Protein AF-A0A660SDP8-F1 (afdb_monomer)

Sequence (104 aa):
MKTEQFLGNRFAFTAILFFIIITFSTATLQAEEPSSLNIWITSDIEGYLVGCDCPSGASAGLSAVAAALEGIKGVEDLLLDAGGFREPLRSDPLLEGFMDKAAA

pLDDT: mean 70.74, std 12.59, range [42.47, 89.44]

Structure (mmCIF, N/CA/C/O backbone):
data_AF-A0A660SDP8-F1
#
_entry.id   AF-A0A660SDP8-F1
#
loop_
_atom_site.group_PDB
_atom_site.id
_atom_site.type_symbol
_atom_site.label_atom_id
_atom_site.label_alt_id
_atom_site.label_comp_id
_atom_site.label_asym_id
_atom_site.label_entity_id
_atom_site.label_seq_id
_atom_site.pdbx_PDB_ins_code
_atom_site.Cartn_x
_atom_site.Cartn_y
_atom_site.Cartn_z
_atom_site.occupancy
_atom_site.B_iso_or_equiv
_atom_site.auth_seq_id
_atom_site.auth_comp_id
_atom_site.auth_asym_id
_atom_site.auth_atom_id
_atom_site.pdbx_PDB_model_num
ATOM 1 N N . MET A 1 1 ? -44.096 1.519 63.267 1.00 55.12 1 MET A N 1
ATOM 2 C CA . MET A 1 1 ? -44.072 0.581 62.118 1.00 55.12 1 MET A CA 1
ATOM 3 C C . MET A 1 1 ? -44.013 1.249 60.742 1.00 55.12 1 MET A C 1
ATOM 5 O O . MET A 1 1 ? -43.272 0.750 59.915 1.00 55.12 1 MET A O 1
ATOM 9 N N . LYS A 1 2 ? -44.714 2.360 60.454 1.00 61.38 2 LYS A N 1
ATOM 10 C CA . LYS A 1 2 ? -44.693 2.971 59.101 1.00 61.38 2 LYS A CA 1
ATOM 11 C C . LYS A 1 2 ? -43.405 3.740 58.742 1.00 61.38 2 LYS A C 1
ATOM 13 O O . LYS A 1 2 ? -43.070 3.850 57.570 1.00 61.38 2 LYS A O 1
ATOM 18 N N . THR A 1 3 ? -42.678 4.261 59.730 1.00 58.84 3 THR A N 1
ATOM 19 C CA . THR A 1 3 ? -41.512 5.141 59.520 1.00 58.84 3 THR A CA 1
ATOM 20 C C . THR A 1 3 ? -40.264 4.396 59.040 1.00 58.84 3 THR A C 1
ATOM 22 O O . THR A 1 3 ? -39.557 4.892 58.170 1.00 58.84 3 THR A O 1
ATOM 25 N N . GLU A 1 4 ? -40.021 3.183 59.543 1.00 64.75 4 GLU A N 1
ATOM 26 C CA . GLU A 1 4 ? -38.851 2.377 59.160 1.00 64.75 4 GLU A CA 1
ATOM 27 C C . GLU A 1 4 ? -38.979 1.795 57.747 1.00 64.75 4 GLU A C 1
ATOM 29 O O . GLU A 1 4 ? -38.016 1.814 56.985 1.00 64.75 4 GLU A O 1
ATOM 34 N N . GLN A 1 5 ? -40.188 1.387 57.344 1.00 64.25 5 GLN A N 1
ATOM 35 C CA . GLN A 1 5 ? -40.474 0.999 55.956 1.00 64.25 5 GLN A CA 1
ATOM 36 C C . GLN A 1 5 ? -40.292 2.165 54.976 1.00 64.25 5 GLN A C 1
ATOM 38 O O . GLN A 1 5 ? -39.803 1.973 53.865 1.00 64.25 5 GLN A O 1
ATOM 43 N N . PHE A 1 6 ? -40.650 3.387 55.382 1.00 63.25 6 PHE A N 1
ATOM 44 C CA . PHE A 1 6 ? -40.481 4.572 54.544 1.00 63.25 6 PHE A CA 1
ATOM 45 C C . PHE A 1 6 ? -39.002 4.946 54.360 1.00 63.25 6 PHE A C 1
ATOM 47 O O . PHE A 1 6 ? -38.589 5.289 53.252 1.00 63.25 6 PHE A O 1
ATOM 54 N N . LEU A 1 7 ? -38.188 4.838 55.419 1.00 62.19 7 LEU A N 1
ATOM 55 C CA . LEU A 1 7 ? -36.737 5.026 55.319 1.00 62.19 7 LEU A CA 1
ATOM 56 C C . LEU A 1 7 ? -36.078 3.9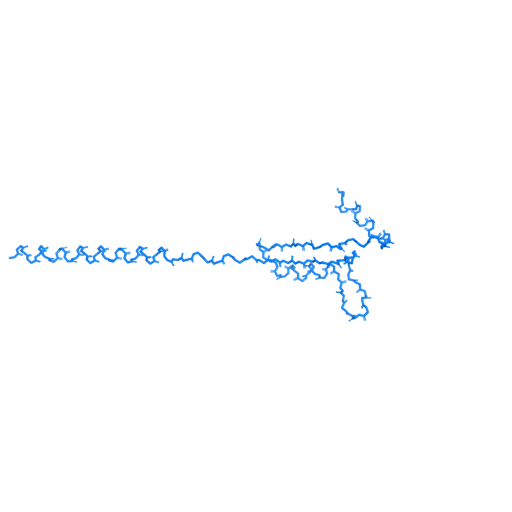33 54.467 1.00 62.19 7 LEU A C 1
ATOM 58 O O . LEU A 1 7 ? -35.280 4.259 53.591 1.00 62.19 7 LEU A O 1
ATOM 62 N N . GLY A 1 8 ? -36.446 2.664 54.668 1.00 70.19 8 GLY A N 1
ATOM 63 C CA . GLY A 1 8 ? -35.919 1.539 53.890 1.00 70.19 8 GLY A CA 1
ATOM 64 C C . GLY A 1 8 ? -36.186 1.677 52.389 1.00 70.19 8 GLY A C 1
ATOM 65 O O . GLY A 1 8 ? -35.271 1.519 51.583 1.00 70.19 8 GLY A O 1
ATOM 66 N N . ASN A 1 9 ? -37.400 2.085 52.007 1.00 73.81 9 ASN A N 1
ATOM 67 C CA . ASN A 1 9 ? -37.743 2.319 50.601 1.00 73.81 9 ASN A CA 1
ATOM 68 C C . ASN A 1 9 ? -36.954 3.479 49.978 1.00 73.81 9 ASN A C 1
ATOM 70 O O . ASN A 1 9 ? -36.594 3.409 48.805 1.00 73.81 9 ASN A O 1
ATOM 74 N N . ARG A 1 10 ? -36.656 4.538 50.743 1.00 73.75 10 ARG A N 1
ATOM 75 C CA . ARG A 1 10 ? -35.842 5.661 50.253 1.00 73.75 10 ARG A CA 1
ATOM 76 C C . ARG A 1 10 ? -34.389 5.263 50.023 1.00 73.75 10 ARG A C 1
ATOM 78 O O . ARG A 1 10 ? -33.838 5.638 48.995 1.00 73.75 10 ARG A O 1
ATOM 85 N N . PHE A 1 11 ? -33.809 4.481 50.932 1.00 77.31 11 PHE A N 1
ATOM 86 C CA . PHE A 1 11 ? -32.457 3.938 50.776 1.00 77.31 11 PHE A CA 1
ATOM 87 C C . PHE A 1 11 ? -32.351 2.950 49.611 1.00 77.31 11 PHE A C 1
ATOM 89 O O . PHE A 1 11 ? -31.385 2.994 48.854 1.00 77.31 11 PHE A O 1
ATOM 96 N N . ALA A 1 12 ? -33.352 2.086 49.430 1.00 79.38 12 ALA A N 1
ATOM 97 C CA . ALA A 1 12 ? -33.393 1.174 48.292 1.00 79.38 12 ALA A CA 1
ATOM 98 C C . ALA A 1 12 ? -33.470 1.944 46.965 1.00 79.38 12 ALA A C 1
ATOM 100 O O . ALA A 1 12 ? -32.742 1.635 46.026 1.00 79.38 12 ALA A O 1
ATOM 101 N N . PHE A 1 13 ? -34.298 2.990 46.900 1.00 83.38 13 PHE A N 1
ATOM 102 C CA . PHE A 1 13 ? -34.446 3.803 45.696 1.00 83.38 13 PHE A CA 1
ATOM 103 C C . PHE A 1 13 ? -33.160 4.555 45.331 1.00 83.38 13 PHE A C 1
ATOM 105 O O . PHE A 1 13 ? -32.760 4.559 44.168 1.00 83.38 13 PHE A O 1
ATOM 112 N N . THR A 1 14 ? -32.476 5.156 46.310 1.00 83.69 14 THR A N 1
ATOM 113 C CA . THR A 1 14 ? -31.195 5.834 46.061 1.00 83.69 14 THR A CA 1
ATOM 114 C C . THR A 1 14 ? -30.092 4.859 45.664 1.00 83.69 14 THR A C 1
ATOM 116 O O . THR A 1 14 ? -29.314 5.175 44.767 1.00 83.69 14 THR A O 1
ATOM 119 N N . ALA A 1 15 ? -30.046 3.665 46.262 1.00 83.44 15 ALA A N 1
ATOM 120 C CA . ALA A 1 15 ? -29.089 2.627 45.884 1.00 83.44 15 ALA A CA 1
ATOM 121 C C . ALA A 1 15 ? -29.308 2.133 44.445 1.00 83.44 15 ALA A C 1
ATOM 123 O O . ALA A 1 15 ? -28.346 2.002 43.690 1.00 83.44 15 ALA A O 1
ATOM 124 N N . ILE A 1 16 ? -30.565 1.921 44.041 1.00 87.25 16 ILE A N 1
ATOM 125 C CA . ILE A 1 16 ? -30.918 1.530 42.669 1.00 87.25 16 ILE A CA 1
ATOM 126 C C . ILE A 1 16 ? -30.518 2.629 41.681 1.00 87.25 16 ILE A C 1
ATOM 128 O O . ILE A 1 16 ? -29.880 2.343 40.671 1.00 87.25 16 ILE A O 1
ATOM 132 N N . LEU A 1 17 ? -30.841 3.888 41.985 1.00 87.38 17 LEU A N 1
ATOM 133 C CA . LEU A 1 17 ? -30.498 5.018 41.122 1.00 87.38 17 LEU A CA 1
ATOM 134 C C . LEU A 1 17 ? -28.979 5.153 40.946 1.00 87.38 17 LEU A C 1
ATOM 136 O O . LEU A 1 17 ? -28.500 5.355 39.834 1.00 87.38 17 LEU A O 1
ATOM 140 N N . PHE A 1 18 ? -28.221 4.991 42.029 1.00 86.50 18 PHE A N 1
ATOM 141 C CA . PHE A 1 18 ? -26.762 5.012 41.996 1.00 86.50 18 PHE A CA 1
ATOM 142 C C . PHE A 1 18 ? -26.190 3.877 41.137 1.00 86.50 18 PHE A C 1
ATOM 144 O O . PHE A 1 18 ? -25.305 4.116 40.317 1.00 86.50 18 PHE A O 1
ATOM 151 N N . PHE A 1 19 ? -26.741 2.666 41.256 1.00 85.12 19 PHE A N 1
ATOM 152 C CA . PHE A 1 19 ? -26.352 1.530 40.418 1.00 85.12 19 PHE A CA 1
ATOM 153 C C . PHE A 1 19 ? -26.620 1.780 38.933 1.00 85.12 19 PHE A C 1
ATOM 155 O O . PHE A 1 19 ? -25.753 1.481 38.111 1.00 85.12 19 PHE A O 1
ATOM 162 N N . ILE A 1 20 ? -27.780 2.352 38.592 1.00 85.31 20 ILE A N 1
ATOM 163 C CA . ILE A 1 20 ? -28.138 2.716 37.212 1.00 85.31 20 ILE A CA 1
ATOM 164 C C . ILE A 1 20 ? -27.149 3.747 36.663 1.00 85.31 20 ILE A C 1
ATOM 166 O O . ILE A 1 20 ? -26.641 3.572 35.561 1.00 85.31 20 ILE A O 1
ATOM 170 N N . ILE A 1 21 ? -26.831 4.793 37.433 1.00 84.25 21 ILE A N 1
ATOM 171 C CA . ILE A 1 21 ? -25.882 5.829 37.004 1.00 84.25 21 ILE A CA 1
ATOM 172 C C . ILE A 1 21 ? -24.503 5.216 36.749 1.00 84.25 21 ILE A C 1
ATOM 174 O O . ILE A 1 21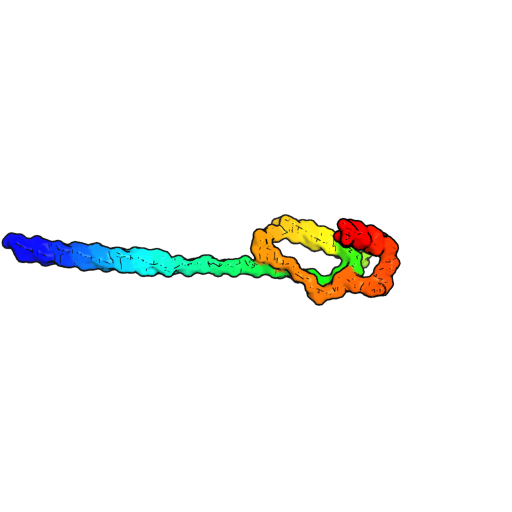 ? -23.941 5.445 35.684 1.00 84.25 21 ILE A O 1
ATOM 178 N N . ILE A 1 22 ? -23.984 4.394 37.669 1.00 80.12 22 ILE A N 1
ATOM 179 C CA . ILE A 1 22 ? -22.676 3.747 37.491 1.00 80.12 22 ILE A CA 1
ATOM 180 C C . ILE A 1 22 ? -22.666 2.856 36.250 1.00 80.12 22 ILE A C 1
ATOM 182 O O . ILE A 1 22 ? -21.747 2.967 35.445 1.00 80.12 22 ILE A O 1
ATOM 186 N N . THR A 1 23 ? -23.673 1.996 36.077 1.00 76.94 23 THR A N 1
ATOM 187 C CA . THR A 1 23 ? -23.724 1.071 34.930 1.00 76.94 23 THR A CA 1
ATOM 188 C C . THR A 1 23 ? -23.871 1.798 33.597 1.00 76.94 23 THR A C 1
ATOM 190 O O . THR A 1 23 ? -23.216 1.415 32.631 1.00 76.94 23 THR A O 1
ATOM 193 N N . PHE A 1 24 ? -24.658 2.875 33.533 1.00 69.88 24 PHE A N 1
ATOM 194 C CA . PHE A 1 24 ? -24.731 3.705 32.329 1.00 69.88 24 PHE A CA 1
ATOM 195 C C . PHE A 1 24 ? -23.426 4.465 32.071 1.00 69.88 24 PHE A C 1
ATOM 197 O O . PHE A 1 24 ? -22.967 4.505 30.934 1.00 69.88 24 PHE A O 1
ATOM 204 N N . SER A 1 25 ? -22.798 5.030 33.108 1.00 67.25 25 SER A N 1
ATOM 205 C CA . SER A 1 25 ? -21.529 5.757 32.969 1.00 67.25 25 SER A CA 1
ATOM 206 C C . SER A 1 25 ? -20.380 4.857 32.512 1.00 67.25 25 SER A C 1
ATOM 208 O O . SER A 1 25 ? -19.562 5.287 31.700 1.00 67.25 25 SER A O 1
ATOM 210 N N . THR A 1 26 ? -20.309 3.609 32.982 1.00 63.41 26 THR A N 1
ATOM 211 C CA . THR A 1 26 ? -19.271 2.668 32.534 1.00 63.41 26 THR A CA 1
ATOM 212 C C . THR A 1 26 ? -19.547 2.114 31.138 1.00 63.41 26 THR A C 1
ATOM 214 O O . THR A 1 26 ? -18.598 1.907 30.389 1.00 63.41 26 THR A O 1
ATOM 217 N N . ALA A 1 27 ? -20.815 1.945 30.745 1.00 61.22 27 ALA A N 1
ATOM 218 C CA . ALA A 1 27 ? -21.179 1.533 29.387 1.00 61.22 27 ALA A CA 1
ATOM 219 C C . ALA A 1 27 ? -20.802 2.587 28.329 1.00 61.22 27 ALA A C 1
ATOM 221 O O . ALA A 1 27 ? -20.420 2.233 27.219 1.00 61.22 27 ALA A O 1
ATOM 222 N N . THR A 1 28 ? -20.840 3.878 28.677 1.00 59.78 28 THR A N 1
ATOM 223 C CA . THR A 1 28 ? -20.432 4.970 27.771 1.00 59.78 28 THR A CA 1
ATOM 224 C C . THR A 1 28 ? -18.919 5.175 27.663 1.00 59.78 28 THR A C 1
ATOM 226 O O . THR A 1 28 ? -18.480 5.969 26.839 1.00 59.78 28 THR A O 1
ATOM 229 N N . LEU A 1 29 ? -18.114 4.484 28.480 1.00 56.19 29 LEU A N 1
ATOM 230 C CA . LEU A 1 29 ? -16.648 4.581 28.466 1.00 56.19 29 LEU A CA 1
ATOM 231 C C . LEU A 1 29 ? -15.964 3.476 27.648 1.00 56.19 29 LEU A C 1
ATOM 233 O O . LEU A 1 29 ? -14.751 3.295 27.756 1.00 56.19 29 LEU A O 1
ATOM 237 N N . GLN A 1 30 ? -16.706 2.756 26.804 1.00 59.53 30 GLN A N 1
ATOM 238 C CA . GLN A 1 30 ? -16.078 2.017 25.714 1.00 59.53 30 GLN A CA 1
ATOM 239 C C . GLN A 1 30 ? -15.590 3.039 24.686 1.00 59.53 30 GLN A C 1
ATOM 241 O O . GLN A 1 30 ? -16.336 3.465 23.810 1.00 59.53 30 GLN A O 1
ATOM 246 N N . ALA A 1 31 ? -14.347 3.491 24.858 1.00 61.44 31 ALA A N 1
ATOM 247 C CA . ALA A 1 31 ? -13.627 4.176 23.801 1.00 61.44 31 ALA A CA 1
ATOM 248 C C . ALA A 1 31 ? -13.652 3.252 22.581 1.00 61.44 31 ALA A C 1
ATOM 250 O O . ALA A 1 31 ? -13.182 2.117 22.662 1.00 61.44 31 ALA A O 1
ATOM 251 N N . GLU A 1 32 ? -14.277 3.719 21.505 1.00 67.06 32 GLU A N 1
ATOM 252 C CA . GLU A 1 32 ? -14.262 3.040 20.216 1.00 67.06 32 GLU A CA 1
ATOM 253 C C . GLU A 1 32 ? -12.805 2.708 19.879 1.00 67.06 32 GLU A C 1
ATOM 255 O O . GLU A 1 32 ? -11.925 3.563 20.036 1.00 67.06 32 GLU A O 1
ATOM 260 N N . GLU A 1 33 ? -12.526 1.439 19.561 1.00 66.81 33 GLU A N 1
ATOM 261 C CA . GLU A 1 33 ? -11.156 1.002 19.295 1.00 66.81 33 GLU A CA 1
ATOM 262 C C . GLU A 1 33 ? -10.541 1.904 18.216 1.00 66.81 33 GLU A C 1
ATOM 264 O O . GLU A 1 33 ? -11.220 2.247 17.243 1.00 66.81 33 GLU A O 1
ATOM 269 N N . PRO A 1 34 ? -9.276 2.337 18.374 1.00 63.41 34 PRO A N 1
ATOM 270 C CA . PRO A 1 34 ? -8.648 3.190 17.382 1.00 63.41 34 PRO A CA 1
ATOM 271 C C . PRO A 1 34 ? -8.617 2.455 16.040 1.00 63.41 34 PRO A C 1
ATOM 273 O O . PRO A 1 34 ? -7.980 1.410 15.915 1.00 63.41 34 PRO A O 1
ATOM 276 N N . SER A 1 35 ? -9.289 3.013 15.033 1.00 71.44 35 SER A N 1
ATOM 277 C CA . SER A 1 35 ? -9.219 2.514 13.661 1.00 71.44 35 SER A CA 1
ATOM 278 C C . SER A 1 35 ? -7.773 2.607 13.166 1.00 71.44 35 SER A C 1
ATOM 280 O O . SER A 1 35 ? -7.207 3.705 13.097 1.00 71.44 35 SER A O 1
ATOM 282 N N . SER A 1 36 ? -7.155 1.470 12.851 1.00 75.12 36 SER A N 1
ATOM 283 C CA . SER A 1 36 ? -5.804 1.408 12.288 1.00 75.12 36 SER A CA 1
ATOM 284 C C . SER A 1 36 ? -5.852 1.521 10.767 1.00 75.12 36 SER A C 1
ATOM 286 O O . SER A 1 36 ? -6.522 0.721 10.124 1.00 75.12 36 SER A O 1
ATOM 288 N N . LEU A 1 37 ? -5.092 2.453 10.188 1.00 82.25 37 LEU A N 1
ATOM 289 C CA . LEU A 1 37 ? -4.948 2.596 8.739 1.00 82.25 37 LEU A CA 1
ATOM 290 C C . LEU A 1 37 ? -3.555 2.127 8.310 1.00 82.25 37 LEU A C 1
ATOM 292 O O . LEU A 1 37 ? -2.557 2.732 8.705 1.00 82.25 37 LEU A O 1
ATOM 296 N N . ASN A 1 38 ? -3.483 1.093 7.472 1.00 84.81 38 ASN A N 1
ATOM 297 C CA . ASN A 1 38 ? -2.222 0.673 6.861 1.00 84.81 38 ASN A CA 1
ATOM 298 C C . ASN A 1 38 ? -2.033 1.385 5.519 1.00 84.81 38 ASN A C 1
ATOM 300 O O . ASN A 1 38 ? -2.927 1.385 4.670 1.00 84.81 38 ASN A O 1
ATOM 304 N N . ILE A 1 39 ? -0.853 1.972 5.317 1.00 87.38 39 ILE A N 1
ATOM 305 C CA . ILE A 1 39 ? -0.486 2.648 4.071 1.00 87.38 39 ILE A CA 1
ATOM 306 C C . ILE A 1 39 ? 0.761 1.977 3.507 1.00 87.38 39 ILE A C 1
ATOM 308 O O . ILE A 1 39 ? 1.830 2.002 4.116 1.00 87.38 39 ILE A O 1
ATOM 312 N N . TRP A 1 40 ? 0.616 1.408 2.320 1.00 88.12 40 TRP A N 1
ATOM 313 C CA . TRP A 1 40 ? 1.680 0.809 1.533 1.00 88.12 40 TRP A CA 1
ATOM 314 C C . TRP A 1 40 ? 2.126 1.810 0.473 1.00 88.12 40 TRP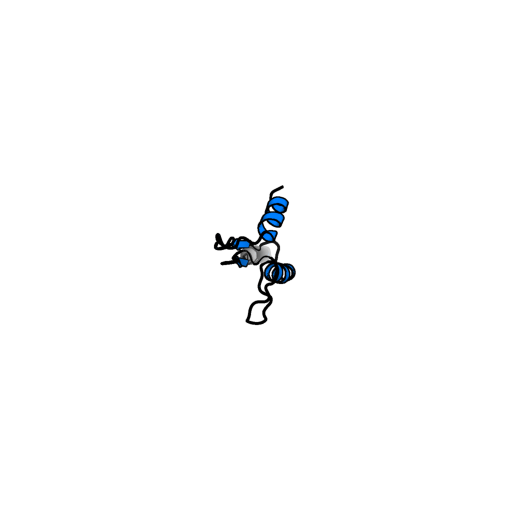 A C 1
ATOM 316 O O . TRP A 1 40 ? 1.288 2.394 -0.213 1.00 88.12 40 TRP A O 1
ATOM 326 N N . ILE A 1 41 ? 3.432 2.026 0.340 1.00 88.69 41 ILE A N 1
ATOM 327 C CA . ILE A 1 41 ? 3.983 3.012 -0.594 1.00 88.69 41 ILE A CA 1
ATOM 328 C C . ILE A 1 41 ? 4.988 2.322 -1.511 1.00 88.69 41 ILE A C 1
ATOM 330 O O . ILE A 1 41 ? 5.931 1.692 -1.031 1.00 88.69 41 ILE A O 1
ATOM 334 N N . THR A 1 42 ? 4.796 2.463 -2.820 1.00 87.94 42 THR A N 1
ATOM 335 C CA . THR A 1 42 ? 5.799 2.152 -3.844 1.00 87.94 42 THR A CA 1
ATOM 336 C C . THR A 1 42 ? 6.465 3.436 -4.327 1.00 87.94 42 THR A C 1
ATOM 338 O O . THR A 1 42 ? 5.859 4.502 -4.297 1.00 87.94 42 THR A O 1
ATOM 341 N N . SER A 1 43 ? 7.722 3.351 -4.747 1.00 86.25 43 SER A N 1
ATOM 342 C CA . SER A 1 43 ? 8.474 4.454 -5.356 1.00 86.25 43 SER A CA 1
ATOM 343 C C . SER A 1 43 ? 9.460 3.867 -6.348 1.00 86.25 43 SER A C 1
ATOM 345 O O . SER A 1 43 ? 9.918 2.741 -6.137 1.00 86.25 43 SER A O 1
ATOM 347 N N . ASP A 1 44 ? 9.780 4.625 -7.396 1.00 83.81 44 ASP A N 1
ATOM 348 C CA . ASP A 1 44 ? 10.876 4.322 -8.324 1.00 83.81 44 ASP A CA 1
ATOM 349 C C . ASP A 1 44 ? 10.773 2.903 -8.905 1.00 83.81 44 ASP A C 1
ATOM 351 O O . ASP A 1 44 ? 11.739 2.148 -8.982 1.00 83.81 44 ASP A O 1
ATOM 355 N N . ILE A 1 45 ? 9.552 2.521 -9.301 1.00 83.81 45 ILE A N 1
ATOM 356 C CA . ILE A 1 45 ? 9.296 1.227 -9.948 1.00 83.81 45 ILE A CA 1
ATOM 357 C C . ILE A 1 45 ? 10.032 1.135 -11.289 1.00 83.81 45 ILE A C 1
ATOM 359 O O . ILE A 1 45 ? 10.351 0.030 -11.714 1.00 83.81 45 ILE A O 1
ATOM 363 N N . GLU A 1 46 ? 10.280 2.259 -11.969 1.00 80.25 46 GLU A N 1
ATOM 364 C CA . GLU A 1 46 ? 11.103 2.365 -13.185 1.00 80.25 46 GLU A CA 1
ATOM 365 C C . GLU A 1 46 ? 10.707 1.377 -14.307 1.00 80.25 46 GLU A C 1
ATOM 367 O O . GLU A 1 46 ? 11.507 0.987 -15.155 1.00 80.25 46 GLU A O 1
ATOM 372 N N . GLY A 1 47 ? 9.440 0.956 -14.346 1.00 77.00 47 GLY A N 1
ATOM 373 C CA . GLY A 1 47 ? 8.946 -0.045 -15.296 1.00 77.00 47 GLY A CA 1
ATOM 374 C C . GLY A 1 47 ? 9.359 -1.496 -15.003 1.00 77.00 47 GLY A C 1
ATOM 375 O O . GLY A 1 47 ? 9.084 -2.372 -15.824 1.00 77.00 47 GLY A O 1
ATOM 376 N N . TYR A 1 48 ? 9.956 -1.799 -13.846 1.00 77.81 48 TYR A N 1
ATOM 377 C CA . TYR A 1 48 ? 10.246 -3.167 -13.398 1.00 77.81 48 TYR A CA 1
ATOM 378 C C . TYR A 1 48 ? 8.969 -3.880 -12.930 1.00 77.81 48 TYR A C 1
ATOM 380 O O . TYR A 1 48 ? 8.733 -4.102 -11.741 1.00 77.81 48 TYR A O 1
ATOM 388 N N . LEU A 1 49 ? 8.105 -4.231 -13.884 1.00 76.94 49 LEU A N 1
ATOM 389 C CA . LEU A 1 49 ? 6.825 -4.888 -13.607 1.00 76.94 49 LEU A CA 1
ATOM 390 C C . LEU A 1 49 ? 6.997 -6.358 -13.211 1.00 76.94 49 LEU A C 1
ATOM 392 O O . LEU A 1 49 ? 6.334 -6.831 -12.290 1.00 76.94 49 LEU A O 1
ATOM 396 N N . VAL A 1 50 ? 7.895 -7.063 -13.899 1.00 72.38 50 VAL A N 1
ATOM 397 C CA . VAL A 1 50 ? 8.238 -8.472 -13.664 1.00 72.38 50 VAL A CA 1
ATOM 398 C C . VAL A 1 50 ? 9.660 -8.530 -13.113 1.00 72.38 50 VAL A C 1
ATOM 400 O O . VAL A 1 50 ? 10.484 -7.690 -13.471 1.00 72.38 50 VAL A O 1
ATOM 403 N N . GLY A 1 51 ? 9.930 -9.496 -12.228 1.00 66.00 51 GLY A N 1
ATOM 404 C CA . GLY A 1 51 ? 11.221 -9.639 -11.552 1.00 66.00 51 GLY A CA 1
ATOM 405 C C . GLY A 1 51 ? 12.417 -9.501 -12.500 1.00 66.00 51 GLY A C 1
ATOM 406 O O . GLY A 1 51 ? 12.520 -10.234 -13.482 1.00 66.00 51 GLY A O 1
ATOM 407 N N . CYS A 1 52 ? 13.310 -8.559 -12.199 1.00 62.84 52 CYS A N 1
ATOM 408 C CA . CYS A 1 52 ? 14.616 -8.453 -12.847 1.00 62.84 52 CYS A CA 1
ATOM 409 C C . CYS A 1 52 ? 15.586 -9.497 -12.283 1.00 62.84 52 CYS A C 1
ATOM 411 O O . CYS A 1 52 ? 15.592 -9.754 -11.076 1.00 62.84 52 CYS A O 1
ATOM 413 N N . ASP A 1 53 ? 16.506 -9.980 -13.124 1.00 61.81 53 ASP A N 1
ATOM 414 C CA . ASP A 1 53 ? 17.801 -10.489 -12.657 1.00 61.81 53 ASP A CA 1
ATOM 415 C C . ASP A 1 53 ? 18.660 -9.293 -12.233 1.00 61.81 53 ASP A C 1
ATOM 417 O O . ASP A 1 53 ? 19.568 -8.836 -12.931 1.00 61.81 53 ASP A O 1
ATOM 421 N N . CYS A 1 54 ? 18.305 -8.710 -11.093 1.00 60.66 54 CYS A N 1
ATOM 422 C CA . CYS A 1 54 ? 19.061 -7.619 -10.521 1.00 60.66 54 CYS A CA 1
ATOM 423 C C . CYS A 1 54 ? 20.392 -8.159 -9.942 1.00 60.66 54 CYS A C 1
ATOM 425 O O . CYS A 1 54 ? 20.411 -9.244 -9.353 1.00 60.66 54 CYS A O 1
ATOM 427 N N . PRO A 1 55 ? 21.521 -7.426 -10.072 1.00 55.88 55 PRO A N 1
ATOM 428 C CA . PRO A 1 55 ? 22.862 -7.924 -9.726 1.00 55.88 55 PRO A CA 1
ATOM 429 C C . PRO A 1 55 ? 23.030 -8.403 -8.274 1.00 55.88 55 PRO A C 1
ATOM 431 O O . PRO A 1 55 ? 23.990 -9.099 -7.955 1.00 55.88 55 PRO A O 1
ATOM 434 N N . SER A 1 56 ? 22.113 -8.021 -7.384 1.00 59.81 56 SER A N 1
ATOM 435 C CA . SER A 1 56 ? 22.077 -8.408 -5.973 1.00 59.81 56 SER A CA 1
ATOM 436 C C . SER A 1 56 ? 21.357 -9.738 -5.697 1.00 59.81 56 SER A C 1
ATOM 438 O O . SER A 1 56 ? 21.267 -10.134 -4.537 1.00 59.81 56 SER A O 1
ATOM 440 N N . GLY A 1 57 ? 20.840 -10.436 -6.715 1.00 50.31 57 GLY A N 1
ATOM 441 C CA . GLY A 1 57 ? 20.186 -11.745 -6.564 1.00 50.31 57 GLY A CA 1
ATOM 442 C C . GLY A 1 57 ? 18.795 -11.709 -5.916 1.00 50.31 57 GLY A C 1
ATOM 443 O O . GLY A 1 57 ? 18.192 -12.759 -5.708 1.00 50.31 57 GLY A O 1
ATOM 444 N N . ALA A 1 58 ? 18.266 -10.523 -5.609 1.00 57.00 58 ALA A N 1
ATOM 445 C CA . ALA A 1 58 ? 16.868 -10.347 -5.244 1.00 57.00 58 ALA A CA 1
ATOM 446 C C . ALA A 1 58 ? 16.055 -10.136 -6.527 1.00 57.00 58 ALA A C 1
ATOM 448 O O . ALA A 1 58 ? 16.320 -9.186 -7.264 1.00 57.00 58 ALA A O 1
ATOM 449 N N . SER A 1 59 ? 15.059 -10.989 -6.791 1.00 57.41 59 SER A N 1
ATOM 450 C CA . SER A 1 59 ? 14.067 -10.690 -7.825 1.00 57.41 59 SER A CA 1
ATOM 451 C C . SER A 1 59 ? 13.264 -9.472 -7.363 1.00 57.41 59 SER A C 1
ATOM 453 O O . SER A 1 59 ? 12.376 -9.587 -6.515 1.00 57.41 59 SER A O 1
ATOM 455 N N . ALA A 1 60 ? 13.620 -8.295 -7.863 1.00 66.62 60 ALA A N 1
ATOM 456 C CA . ALA A 1 60 ? 12.949 -7.045 -7.548 1.00 66.62 60 ALA A CA 1
ATOM 457 C C . ALA A 1 60 ? 11.995 -6.693 -8.695 1.00 66.62 60 ALA A C 1
ATOM 459 O O . ALA A 1 60 ? 12.346 -6.800 -9.869 1.00 66.62 60 ALA A O 1
ATOM 460 N N . GLY A 1 61 ? 10.756 -6.347 -8.359 1.00 75.69 61 GLY A N 1
ATOM 461 C CA . GLY A 1 61 ? 9.746 -5.960 -9.335 1.00 75.69 61 GLY A CA 1
ATOM 462 C C . GLY A 1 61 ? 8.370 -5.827 -8.702 1.00 75.69 61 GLY A C 1
ATOM 463 O O . GLY A 1 61 ? 8.091 -6.427 -7.657 1.00 75.69 61 GLY A O 1
ATOM 464 N N . LEU A 1 62 ? 7.498 -5.054 -9.344 1.00 81.19 62 LEU A N 1
ATOM 465 C CA . LEU A 1 62 ? 6.156 -4.776 -8.838 1.00 81.19 62 LEU A CA 1
ATOM 466 C C . LEU A 1 62 ? 5.340 -6.061 -8.633 1.00 81.19 62 LEU A C 1
ATOM 468 O O . LEU A 1 62 ? 4.581 -6.144 -7.673 1.00 81.19 62 LEU A O 1
ATOM 472 N N . SER A 1 63 ? 5.543 -7.096 -9.457 1.00 80.50 63 SER A N 1
ATOM 473 C CA . SER A 1 63 ? 4.896 -8.405 -9.287 1.00 80.50 63 SER A CA 1
ATOM 474 C C . SER A 1 63 ? 5.260 -9.098 -7.969 1.00 80.50 63 SER A C 1
ATOM 476 O O . SER A 1 63 ? 4.407 -9.730 -7.353 1.00 80.50 63 SER A O 1
ATOM 478 N N . ALA A 1 64 ? 6.513 -8.982 -7.519 1.00 79.75 64 ALA A N 1
ATOM 479 C CA . ALA A 1 64 ? 6.958 -9.567 -6.254 1.00 79.75 64 ALA A CA 1
ATOM 480 C C . ALA A 1 64 ? 6.391 -8.791 -5.056 1.00 79.75 64 ALA A C 1
ATOM 482 O O . ALA A 1 64 ? 5.968 -9.398 -4.074 1.00 79.75 64 ALA A O 1
ATOM 483 N N . VAL A 1 65 ? 6.314 -7.460 -5.166 1.00 81.69 65 VAL A N 1
ATOM 484 C CA . VAL A 1 65 ? 5.655 -6.602 -4.169 1.00 81.69 65 VAL A CA 1
ATOM 485 C C . VAL A 1 65 ? 4.161 -6.918 -4.092 1.00 81.69 65 VAL A C 1
ATOM 487 O O . VAL A 1 65 ? 3.633 -7.095 -2.999 1.00 81.69 65 VAL A O 1
ATOM 490 N N . ALA A 1 66 ? 3.486 -7.068 -5.233 1.00 81.94 66 ALA A N 1
ATOM 491 C CA . ALA A 1 66 ? 2.076 -7.443 -5.289 1.00 81.94 66 ALA A CA 1
ATOM 492 C C . ALA A 1 66 ? 1.819 -8.809 -4.632 1.00 81.94 66 ALA A C 1
ATOM 494 O O . ALA A 1 66 ? 0.917 -8.918 -3.805 1.00 81.94 66 ALA A O 1
ATOM 495 N N . ALA A 1 67 ? 2.647 -9.817 -4.926 1.00 82.00 67 ALA A N 1
ATOM 496 C CA . ALA A 1 67 ? 2.547 -11.138 -4.304 1.00 82.00 67 ALA A CA 1
ATOM 497 C C . ALA A 1 67 ? 2.794 -11.097 -2.785 1.00 82.00 67 ALA A C 1
ATOM 499 O O . ALA A 1 67 ? 2.116 -11.785 -2.025 1.00 82.00 67 ALA A O 1
ATOM 500 N N . ALA A 1 68 ? 3.738 -10.272 -2.321 1.00 81.31 68 ALA A N 1
ATOM 501 C CA . ALA A 1 68 ? 3.979 -10.084 -0.892 1.00 81.31 68 ALA A CA 1
ATOM 502 C C . ALA A 1 68 ? 2.793 -9.395 -0.195 1.00 81.31 68 ALA A C 1
ATOM 504 O O . ALA A 1 68 ? 2.442 -9.759 0.926 1.00 81.31 68 ALA A O 1
ATOM 505 N N . LEU A 1 69 ? 2.158 -8.426 -0.860 1.00 83.50 69 LEU A N 1
ATOM 506 C CA . LEU A 1 69 ? 1.010 -7.698 -0.322 1.00 83.50 69 LEU A CA 1
ATOM 507 C C . LEU A 1 69 ? -0.279 -8.524 -0.335 1.00 83.50 69 LEU A C 1
ATOM 509 O O . LEU A 1 69 ? -1.106 -8.339 0.551 1.00 83.50 69 LEU A O 1
ATOM 513 N N . GLU A 1 70 ? -0.455 -9.457 -1.272 1.00 82.50 70 GLU A N 1
ATOM 514 C CA . GLU A 1 70 ? -1.655 -10.305 -1.357 1.00 82.50 70 GLU A CA 1
ATOM 515 C C . GLU A 1 70 ? -1.915 -11.101 -0.064 1.00 82.50 70 GLU A C 1
ATOM 517 O O . GLU A 1 70 ? -3.064 -11.290 0.326 1.00 82.50 70 GLU A O 1
ATOM 522 N N . GLY A 1 71 ? -0.857 -11.502 0.651 1.00 73.69 71 GLY A N 1
ATOM 523 C CA . GLY A 1 71 ? -0.969 -12.221 1.926 1.00 73.69 71 GLY A CA 1
ATOM 524 C C . GLY A 1 71 ? -1.143 -11.340 3.169 1.00 73.69 71 GLY A C 1
ATOM 525 O O . GLY A 1 71 ? -1.346 -11.875 4.258 1.00 73.69 71 GLY A O 1
ATOM 526 N N . ILE A 1 72 ? -1.021 -10.017 3.034 1.00 76.56 72 ILE A N 1
ATOM 527 C CA . IL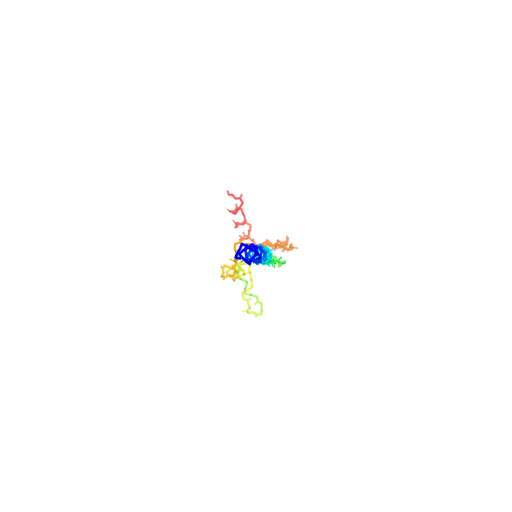E A 1 72 ? -0.958 -9.075 4.166 1.00 76.56 72 ILE A CA 1
ATOM 528 C C . ILE A 1 72 ? -2.093 -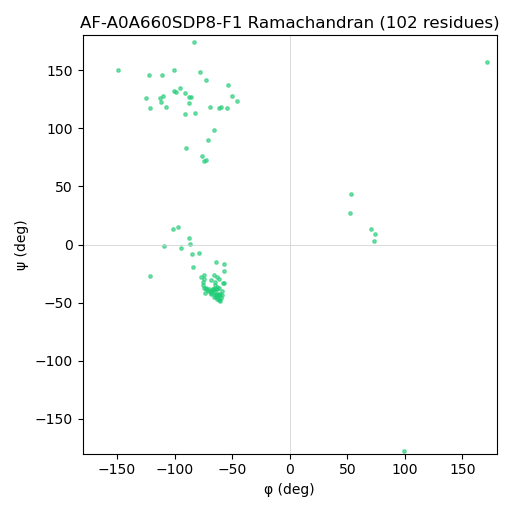8.045 4.099 1.00 76.56 72 ILE A C 1
ATOM 530 O O . ILE A 1 72 ? -2.527 -7.542 5.134 1.00 76.56 72 ILE A O 1
ATOM 534 N N . LYS A 1 73 ? -2.592 -7.742 2.896 1.00 70.56 73 LYS A N 1
ATOM 535 C CA . LYS A 1 73 ? -3.500 -6.626 2.660 1.00 70.56 73 LYS A CA 1
ATOM 536 C C . LYS A 1 73 ? -4.880 -6.855 3.286 1.00 70.56 73 LYS A C 1
ATOM 538 O O . LYS A 1 73 ? -5.609 -7.770 2.900 1.00 70.56 73 LYS A O 1
ATOM 543 N N . GLY A 1 74 ? -5.247 -5.984 4.223 1.00 70.38 74 GLY A N 1
ATOM 544 C CA . GLY A 1 74 ? -6.585 -5.903 4.810 1.00 70.38 74 GLY A CA 1
ATOM 545 C C . GLY A 1 74 ? -7.579 -5.096 3.962 1.00 70.38 74 GLY A C 1
ATOM 546 O O . GLY A 1 74 ? -7.222 -4.482 2.957 1.00 70.38 74 GLY A O 1
ATOM 547 N N . VAL A 1 75 ? -8.850 -5.073 4.383 1.00 66.38 75 VAL A N 1
ATOM 548 C CA . VAL A 1 75 ? -9.937 -4.335 3.699 1.00 66.38 75 VAL A CA 1
ATOM 549 C C . VAL A 1 75 ? -9.728 -2.811 3.744 1.00 66.38 75 VAL A C 1
ATOM 551 O O . VAL A 1 75 ? -10.172 -2.114 2.837 1.00 66.38 75 VAL A O 1
ATOM 554 N N . GLU A 1 76 ? -9.015 -2.297 4.751 1.00 72.44 76 GLU A N 1
ATOM 555 C CA . GLU A 1 76 ? -8.783 -0.856 4.962 1.00 72.44 76 GLU A CA 1
ATOM 556 C C . GLU A 1 76 ? -7.392 -0.374 4.515 1.00 72.44 76 GLU A C 1
ATOM 558 O O . GLU A 1 76 ? -6.971 0.733 4.837 1.00 72.44 76 GLU A O 1
ATOM 563 N N . ASP A 1 77 ? -6.663 -1.185 3.753 1.00 83.31 77 ASP A N 1
ATOM 564 C CA . ASP A 1 77 ? -5.291 -0.872 3.367 1.00 83.31 77 ASP A CA 1
ATOM 565 C C . ASP A 1 77 ? -5.224 0.005 2.108 1.00 83.31 77 ASP A C 1
ATOM 567 O O . ASP A 1 77 ? -5.731 -0.351 1.035 1.00 83.31 77 ASP A O 1
ATOM 571 N N . LEU A 1 78 ? -4.500 1.121 2.206 1.00 84.56 78 LEU A N 1
ATOM 572 C CA . LEU A 1 78 ? -4.248 2.039 1.097 1.00 84.56 78 LEU A CA 1
ATOM 573 C C . LEU A 1 78 ? -2.910 1.716 0.423 1.00 84.56 78 LEU A C 1
ATOM 575 O O . LEU A 1 78 ? -1.903 1.536 1.100 1.00 84.56 78 LEU A O 1
ATOM 579 N N . LEU A 1 79 ? -2.883 1.682 -0.912 1.00 87.06 79 LEU A N 1
ATOM 580 C CA . LEU A 1 79 ? -1.652 1.578 -1.701 1.00 87.06 79 LEU A CA 1
ATOM 581 C C . LEU A 1 79 ? -1.439 2.882 -2.472 1.00 87.06 79 LEU A C 1
ATOM 583 O O . LEU A 1 79 ? -2.332 3.314 -3.201 1.00 87.06 79 LEU A O 1
ATOM 587 N N . LEU A 1 80 ? -0.268 3.490 -2.306 1.00 89.44 80 LEU A N 1
ATOM 588 C CA . LEU A 1 80 ? 0.135 4.745 -2.935 1.00 89.44 80 LEU A CA 1
ATOM 589 C C . LEU A 1 80 ? 1.411 4.545 -3.756 1.00 89.44 80 LEU A C 1
ATOM 591 O O . LEU A 1 80 ? 2.295 3.798 -3.347 1.00 89.44 80 LEU A O 1
ATOM 595 N N . ASP A 1 81 ? 1.524 5.264 -4.871 1.00 86.38 81 ASP A N 1
ATOM 596 C CA . ASP A 1 81 ? 2.753 5.354 -5.660 1.00 86.38 81 ASP A CA 1
ATOM 597 C C . ASP A 1 81 ? 3.350 6.762 -5.541 1.00 86.38 81 ASP A C 1
ATOM 599 O O . ASP A 1 81 ? 2.654 7.760 -5.749 1.00 86.38 81 ASP A O 1
ATOM 603 N N . ALA A 1 82 ? 4.629 6.845 -5.179 1.00 88.62 82 ALA A N 1
ATOM 604 C CA . ALA A 1 82 ? 5.356 8.093 -4.956 1.00 88.62 82 ALA A CA 1
ATOM 605 C C . ALA A 1 82 ? 5.986 8.671 -6.238 1.00 88.62 82 ALA A C 1
ATOM 607 O O . ALA A 1 82 ? 6.680 9.688 -6.176 1.00 88.62 82 ALA A O 1
ATOM 608 N N . GLY A 1 83 ? 5.719 8.071 -7.401 1.00 83.69 83 GLY A N 1
ATOM 609 C CA . GLY A 1 83 ? 6.296 8.467 -8.679 1.00 83.69 83 GLY A CA 1
ATOM 610 C C . GLY A 1 83 ? 7.482 7.594 -9.089 1.00 83.69 83 GLY A C 1
ATOM 611 O O . GLY A 1 83 ? 7.806 6.594 -8.457 1.00 83.69 83 GLY A O 1
ATOM 612 N N . GLY A 1 84 ? 8.090 7.934 -10.230 1.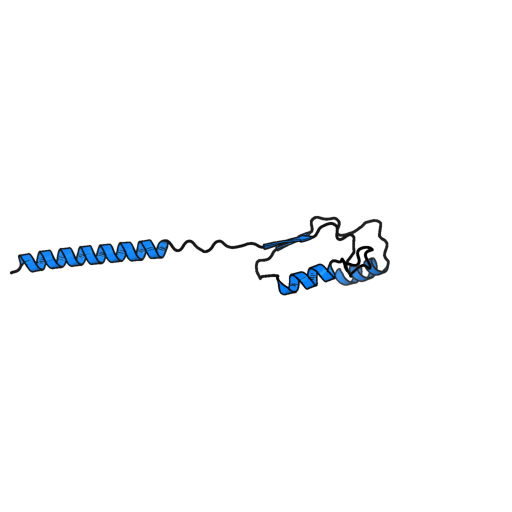00 81.38 84 GLY A N 1
ATOM 613 C CA . GLY A 1 84 ? 9.124 7.091 -10.840 1.00 81.38 84 GLY A CA 1
ATOM 614 C C . GLY A 1 84 ? 8.573 5.792 -11.440 1.00 81.38 84 GLY A C 1
ATOM 615 O O . GLY A 1 84 ? 9.340 4.903 -11.784 1.00 81.38 84 GLY A O 1
ATOM 616 N N . PHE A 1 85 ? 7.247 5.670 -11.601 1.00 78.81 85 PHE A N 1
ATOM 617 C CA . PHE A 1 85 ? 6.606 4.462 -12.132 1.00 78.81 85 PHE A CA 1
ATOM 618 C C . PHE A 1 85 ? 7.086 4.092 -13.541 1.00 78.81 85 PHE A C 1
ATOM 620 O O . PHE A 1 85 ? 7.281 2.921 -13.863 1.00 78.81 85 PHE A O 1
ATOM 627 N N . ARG A 1 86 ? 7.272 5.107 -14.391 1.00 70.44 86 ARG A N 1
ATOM 628 C CA . ARG A 1 86 ? 7.763 4.964 -15.763 1.00 70.44 86 ARG A CA 1
ATOM 629 C C . ARG A 1 86 ? 9.147 5.575 -15.856 1.00 70.44 86 ARG A C 1
ATOM 631 O O . ARG A 1 86 ? 9.290 6.774 -15.629 1.00 70.44 86 AR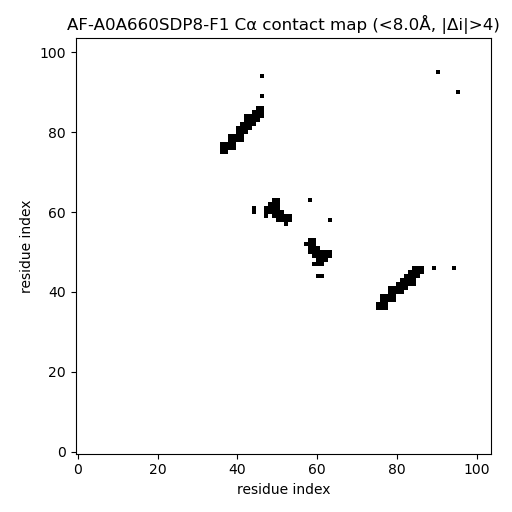G A O 1
ATOM 638 N N . GLU A 1 87 ? 10.124 4.788 -16.282 1.00 64.56 87 GLU A N 1
ATOM 639 C CA . GLU A 1 87 ? 11.410 5.331 -16.700 1.00 64.56 87 GLU A CA 1
ATOM 640 C C . GLU A 1 87 ? 11.292 5.829 -18.158 1.00 64.56 87 GLU A C 1
ATOM 642 O O . GLU A 1 87 ? 11.075 5.020 -19.063 1.00 64.56 87 GLU A O 1
ATOM 647 N N . PRO A 1 88 ? 11.389 7.146 -18.438 1.00 55.09 88 PRO A N 1
ATOM 648 C CA . PRO A 1 88 ? 11.094 7.709 -19.764 1.00 55.09 88 PRO A CA 1
ATOM 649 C C . PRO A 1 88 ? 12.037 7.246 -20.882 1.00 55.09 88 PRO A C 1
ATOM 651 O O . PRO A 1 88 ? 11.740 7.457 -22.054 1.00 55.09 88 PRO A O 1
ATOM 654 N N . LEU A 1 89 ? 13.181 6.662 -20.521 1.00 55.59 89 LEU A N 1
ATOM 655 C CA . LEU A 1 89 ? 14.253 6.274 -21.439 1.00 55.59 89 LEU A CA 1
ATOM 656 C C . LEU A 1 89 ? 14.373 4.756 -21.618 1.00 55.59 89 LEU A C 1
ATOM 658 O O . LEU A 1 89 ? 15.193 4.299 -22.414 1.00 55.59 89 LEU A O 1
ATOM 662 N N . ARG A 1 90 ? 13.546 3.969 -20.923 1.00 55.31 90 ARG A N 1
ATOM 663 C CA . ARG A 1 90 ? 13.511 2.518 -21.076 1.00 55.31 90 ARG A CA 1
ATOM 664 C C . ARG A 1 90 ? 12.494 2.147 -22.154 1.00 55.31 90 ARG A C 1
ATOM 666 O O . ARG A 1 90 ? 11.341 1.838 -21.870 1.00 55.31 90 ARG A O 1
ATOM 673 N N . SER A 1 91 ? 12.921 2.209 -23.414 1.00 50.53 91 SER A N 1
ATOM 674 C CA . SER A 1 91 ? 12.163 1.677 -24.551 1.00 50.53 91 SER A CA 1
ATOM 675 C C . SER A 1 91 ? 12.295 0.154 -24.571 1.00 50.53 91 SER A C 1
ATOM 677 O O . SER A 1 91 ? 13.091 -0.398 -25.333 1.00 50.53 91 SER A O 1
ATOM 679 N N . ASP A 1 92 ? 11.582 -0.529 -23.680 1.00 56.25 92 ASP A N 1
ATOM 680 C CA . ASP A 1 92 ? 11.417 -1.974 -23.788 1.00 56.25 92 ASP A CA 1
ATOM 681 C C . ASP A 1 92 ? 10.144 -2.242 -24.613 1.00 56.25 92 ASP A C 1
ATOM 683 O O . ASP A 1 92 ? 9.048 -1.922 -24.144 1.00 56.25 92 ASP A O 1
ATOM 687 N N . PRO A 1 93 ? 10.247 -2.789 -25.841 1.00 55.25 93 PRO A N 1
ATOM 688 C CA . PRO A 1 93 ? 9.095 -3.031 -26.717 1.00 55.25 93 PRO A CA 1
ATOM 689 C C . PRO A 1 93 ? 8.021 -3.919 -26.074 1.00 55.25 93 PRO A C 1
ATOM 691 O O . PRO A 1 93 ? 6.855 -3.881 -26.467 1.00 55.25 93 PRO A O 1
ATOM 694 N N . LEU A 1 94 ? 8.402 -4.725 -25.077 1.00 56.28 94 LEU A N 1
ATOM 695 C CA . LEU A 1 94 ? 7.467 -5.530 -24.299 1.00 56.28 94 LEU A CA 1
ATOM 696 C C . LEU A 1 94 ? 6.589 -4.656 -23.395 1.00 56.28 94 LEU A C 1
ATOM 698 O O . LEU A 1 94 ? 5.395 -4.922 -23.271 1.00 56.28 94 LEU A O 1
ATOM 702 N N . LEU A 1 95 ? 7.145 -3.596 -22.804 1.00 53.69 95 LEU A N 1
ATOM 703 C CA . LEU A 1 95 ? 6.435 -2.713 -21.879 1.00 53.69 95 LEU A CA 1
ATOM 704 C C . LEU A 1 95 ? 5.336 -1.915 -22.597 1.00 53.69 95 LEU A C 1
ATOM 706 O O . LEU A 1 95 ? 4.226 -1.810 -22.081 1.00 53.69 95 LEU A O 1
ATOM 710 N N . GLU A 1 96 ? 5.602 -1.437 -23.815 1.00 56.75 96 GLU A N 1
ATOM 711 C CA . GLU A 1 96 ? 4.602 -0.7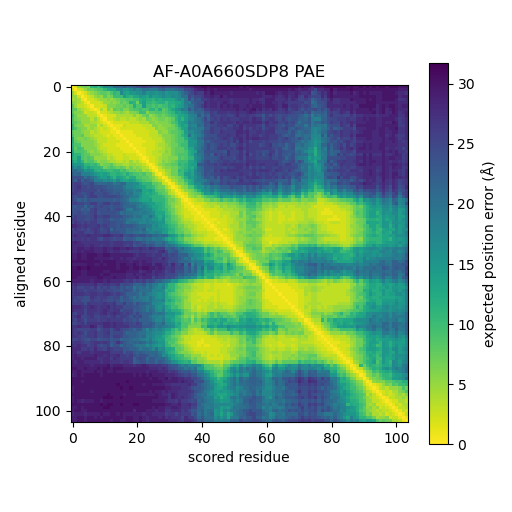38 -24.639 1.00 56.75 96 GLU A CA 1
ATOM 712 C C . GLU A 1 96 ? 3.427 -1.662 -25.007 1.00 56.75 96 GLU A C 1
ATOM 714 O O . GLU A 1 96 ? 2.266 -1.300 -24.813 1.00 56.75 96 GLU A O 1
ATOM 719 N N . GLY A 1 97 ? 3.708 -2.905 -25.418 1.00 57.53 97 GLY A N 1
ATOM 720 C CA . GLY A 1 97 ? 2.668 -3.873 -25.788 1.00 57.53 97 GLY A CA 1
ATOM 721 C C . GLY A 1 97 ? 1.802 -4.373 -24.621 1.00 57.53 97 GLY A C 1
ATOM 722 O O . GLY A 1 97 ? 0.626 -4.693 -24.819 1.00 57.53 97 GLY A O 1
ATOM 723 N N . PHE A 1 98 ? 2.346 -4.446 -23.401 1.00 54.62 98 PHE A N 1
ATOM 724 C CA . PHE A 1 98 ? 1.560 -4.781 -22.205 1.00 54.62 98 PHE A CA 1
ATOM 725 C C . PHE A 1 98 ? 0.694 -3.606 -21.732 1.00 54.62 98 PHE A C 1
ATOM 727 O O . PHE A 1 98 ? -0.428 -3.831 -21.275 1.00 54.62 98 PHE A O 1
ATOM 734 N N . MET A 1 99 ? 1.173 -2.367 -21.871 1.00 51.81 99 MET A N 1
ATOM 735 C CA . MET A 1 99 ? 0.427 -1.172 -21.466 1.00 51.81 99 MET A CA 1
ATOM 736 C C . MET A 1 99 ? -0.762 -0.877 -22.387 1.00 51.81 99 MET A C 1
ATOM 738 O O . MET A 1 99 ? -1.846 -0.590 -21.879 1.00 51.81 99 MET A O 1
ATOM 742 N N . ASP A 1 100 ? -0.617 -1.042 -23.704 1.00 53.09 100 ASP A N 1
ATOM 743 C CA . ASP A 1 100 ? -1.730 -0.878 -24.656 1.00 53.09 100 ASP A CA 1
ATOM 744 C C . ASP A 1 100 ? -2.874 -1.871 -24.397 1.00 53.09 100 ASP A C 1
ATOM 746 O O . ASP A 1 100 ? -4.043 -1.568 -24.625 1.00 53.09 100 ASP A O 1
ATOM 750 N N . LYS A 1 101 ? -2.551 -3.055 -23.864 1.00 50.00 101 LYS A N 1
ATOM 751 C CA . LYS A 1 101 ? -3.540 -4.057 -23.446 1.00 50.00 101 LYS A CA 1
ATOM 752 C C . LYS A 1 101 ? -4.216 -3.752 -22.114 1.00 50.00 101 LYS A C 1
ATOM 754 O O . LYS A 1 101 ? -5.319 -4.233 -21.897 1.00 50.00 101 LYS A O 1
ATOM 759 N N . ALA A 1 102 ? -3.552 -3.030 -21.216 1.00 44.88 102 ALA A N 1
ATOM 760 C CA . ALA A 1 102 ? -4.112 -2.661 -19.917 1.00 44.88 102 ALA A CA 1
ATOM 761 C C . ALA A 1 102 ? -4.983 -1.393 -19.990 1.00 44.88 102 ALA A C 1
ATOM 763 O O . ALA A 1 102 ? -5.786 -1.151 -19.093 1.00 44.88 102 ALA A O 1
ATOM 764 N N . ALA A 1 103 ? -4.812 -0.585 -21.041 1.00 42.47 103 ALA A N 1
ATOM 765 C CA . ALA A 1 103 ? -5.574 0.638 -21.295 1.00 42.47 103 ALA A CA 1
ATOM 766 C C . ALA A 1 103 ? -6.803 0.445 -22.216 1.00 42.47 103 ALA A C 1
ATOM 768 O O . ALA A 1 103 ? -7.526 1.415 -22.451 1.00 42.47 103 ALA A O 1
ATOM 769 N N . ALA A 1 104 ? -7.025 -0.769 -22.737 1.00 43.19 104 ALA A N 1
ATOM 770 C CA . ALA A 1 104 ? -8.173 -1.163 -23.564 1.00 43.19 104 ALA A CA 1
ATOM 771 C C . ALA A 1 104 ? -9.196 -1.968 -22.751 1.00 43.19 104 ALA A C 1
ATOM 773 O O . ALA A 1 104 ? -10.410 -1.784 -23.002 1.00 43.19 104 ALA A O 1
#

Mean predicted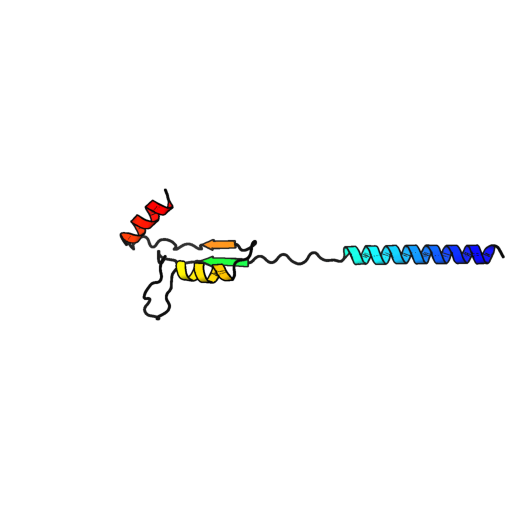 aligned error: 16.33 Å

Radius of gyration: 31.96 Å; Cα contacts (8 Å, |Δi|>4): 74; chains: 1; bounding box: 68×21×89 Å

Foldseek 3Di:
DVPVVVVVVVVVVVVVVVVVVVVVVVVVPPPDPPDDEAEAEAEQQQLQAWFDPDVVNDRDHPVVVVVVCVVPDDPRYHYYYPDNNHNPPPPDVVSVVVVVVVVD

Secondary structure (DSSP, 8-state):
-HHHHHHHHHHHHHHHHHHHHHHHHHHTT-PPPPPP--EEEE---TT--S-B--TTS--BSHHHHHHHHHTT--TT-EEEE-S--S-TT---HHHHHHHHHH--

Solvent-accessible surface area (backbone atoms only — not comparable to full-atom values): 6408 Å² total; per-residue (Å²): 123,73,65,63,56,52,50,51,52,52,54,51,51,52,52,51,53,51,51,51,51,51,55,53,56,56,64,71,63,66,71,76,76,82,84,78,74,51,77,46,75,47,60,63,47,49,62,36,52,59,63,39,94,40,97,82,76,52,67,50,24,51,50,52,53,50,60,58,40,69,81,66,65,58,96,69,52,43,78,45,75,76,45,48,54,67,42,95,81,68,86,47,75,66,59,57,60,54,48,61,63,74,76,106

Nearest PDB structures (foldseek):
  8up6-assembly1_A  TM=3.279E-01  e=2.702E+00  Rhodospirillum rubrum ATCC 11170
  8uor-assembly1_A  TM=3.282E-01  e=4.331E+00  Rhodospirillum rubrum ATCC 11170
  8up9-assembly1_A  TM=3.277E-01  e=3.785E+00  Rhodospirillum rubrum ATCC 11170
  3zh9-assembly1_B  TM=3.933E-01  e=6.941E+00  Bacillus subtilis subsp. subtilis str. 168